Protein AF-A0A843USA8-F1 (afdb_monomer)

Organism: Colocasia esculenta (NCBI:txid4460)

pLDDT: mean 70.17, std 11.79, range [48.69, 89.19]

Sequence (62 aa):
GRQPRIVPPRGTHVLILYFPSSYKYHPLSFLSSHSTHPRHPRRKARLEEKREEKEWSSRGDN

Structure (mmCIF, N/CA/C/O backbone):
data_AF-A0A843USA8-F1
#
_entry.id   AF-A0A843USA8-F1
#
loop_
_atom_site.group_PDB
_atom_site.id
_atom_site.type_symbol
_atom_site.label_atom_id
_atom_site.label_alt_id
_atom_site.label_comp_id
_atom_site.label_asym_id
_atom_site.label_entity_id
_atom_site.label_seq_id
_atom_site.pdbx_PDB_ins_code
_atom_site.Cartn_x
_atom_site.Cartn_y
_atom_site.Cartn_z
_atom_site.occupancy
_atom_site.B_iso_or_equiv
_atom_site.auth_seq_id
_atom_site.auth_comp_id
_atom_site.auth_asym_id
_atom_site.auth_atom_id
_atom_site.pdbx_PDB_model_num
ATOM 1 N N . GLY A 1 1 ? -22.597 2.144 -11.968 1.00 52.38 1 GLY A N 1
ATOM 2 C CA . GLY A 1 1 ? -21.276 2.642 -11.544 1.00 52.38 1 GLY A CA 1
ATOM 3 C C . GLY A 1 1 ? -20.487 1.508 -10.931 1.00 52.38 1 GLY A C 1
ATOM 4 O O . GLY A 1 1 ? -20.961 0.918 -9.971 1.00 52.38 1 GLY A O 1
ATOM 5 N N . ARG A 1 2 ? -19.340 1.139 -11.509 1.00 48.91 2 ARG A N 1
ATOM 6 C CA . ARG A 1 2 ? -18.429 0.157 -10.901 1.00 48.91 2 ARG A CA 1
ATOM 7 C C . ARG A 1 2 ? -17.446 0.923 -10.023 1.00 48.91 2 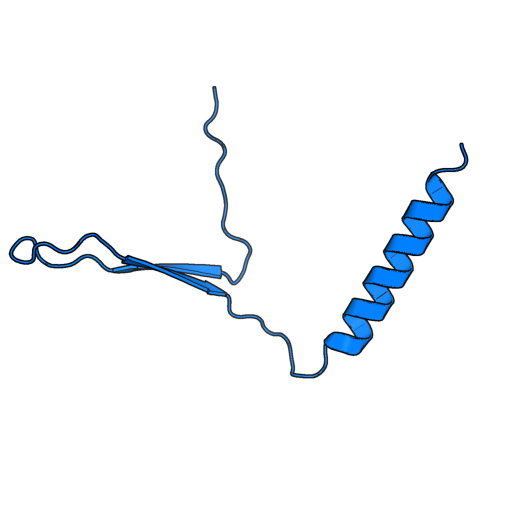ARG A C 1
ATOM 9 O O . ARG A 1 2 ? -16.812 1.850 -10.516 1.00 48.91 2 ARG A O 1
ATOM 16 N N . GLN A 1 3 ? -17.346 0.560 -8.745 1.00 54.28 3 GLN A N 1
ATOM 17 C CA . GLN A 1 3 ? -16.285 1.087 -7.890 1.00 54.28 3 GLN A CA 1
ATOM 18 C C . GLN A 1 3 ? -14.924 0.734 -8.511 1.00 54.28 3 GLN A C 1
ATOM 20 O O . GLN A 1 3 ? -14.718 -0.433 -8.871 1.00 54.28 3 GLN A O 1
ATOM 25 N N . PRO A 1 4 ? -14.004 1.701 -8.647 1.00 54.34 4 PRO A N 1
ATOM 26 C CA . PRO A 1 4 ? -12.649 1.414 -9.081 1.00 54.34 4 PRO A CA 1
ATOM 27 C C . PRO A 1 4 ? -11.974 0.540 -8.021 1.00 54.34 4 PRO A C 1
ATOM 29 O O . PRO A 1 4 ? -11.818 0.935 -6.867 1.00 54.34 4 PRO A O 1
ATOM 32 N N . ARG A 1 5 ? -11.595 -0.682 -8.403 1.00 69.19 5 ARG A N 1
ATOM 33 C CA . ARG A 1 5 ? -10.789 -1.565 -7.558 1.00 69.19 5 ARG A CA 1
ATOM 34 C C . ARG A 1 5 ? -9.338 -1.103 -7.657 1.00 69.19 5 ARG A C 1
ATOM 36 O O . ARG A 1 5 ? -8.661 -1.428 -8.627 1.00 69.19 5 ARG A O 1
ATOM 43 N N . ILE A 1 6 ? -8.874 -0.330 -6.677 1.00 64.25 6 ILE A N 1
ATOM 44 C CA . ILE A 1 6 ? -7.452 0.001 -6.537 1.00 64.25 6 ILE A CA 1
ATOM 45 C C . ILE A 1 6 ? -6.758 -1.263 -6.027 1.00 64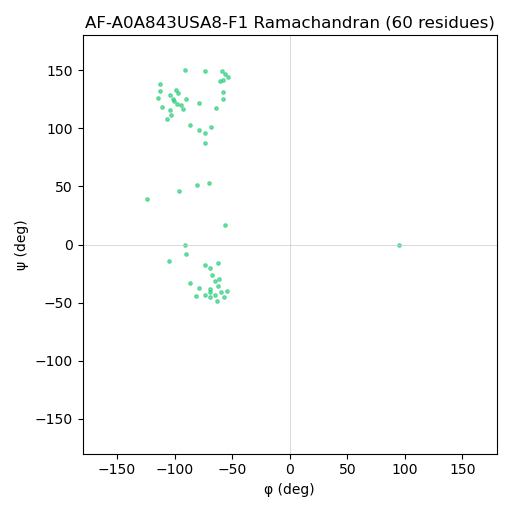.25 6 ILE A C 1
ATOM 47 O O . ILE A 1 6 ? -6.799 -1.579 -4.840 1.00 64.25 6 ILE A O 1
ATOM 51 N N . VAL A 1 7 ? -6.190 -2.035 -6.952 1.00 64.62 7 VAL A N 1
ATOM 52 C CA . VAL A 1 7 ? -5.355 -3.190 -6.620 1.00 64.62 7 VAL A CA 1
ATOM 53 C C . VAL A 1 7 ? -3.976 -2.650 -6.239 1.00 64.62 7 VAL A C 1
ATOM 55 O O . VAL A 1 7 ? -3.374 -1.950 -7.057 1.00 64.62 7 VAL A O 1
ATOM 58 N N . PRO A 1 8 ? -3.465 -2.919 -5.024 1.00 67.81 8 PRO A N 1
ATOM 59 C CA . PRO A 1 8 ? -2.122 -2.491 -4.670 1.00 67.81 8 PRO A CA 1
ATOM 60 C C . PRO A 1 8 ? -1.108 -3.144 -5.624 1.00 67.81 8 PRO A C 1
ATOM 62 O O . PRO A 1 8 ? -1.275 -4.312 -5.994 1.00 67.81 8 PRO A O 1
ATOM 65 N N . PRO A 1 9 ? -0.069 -2.407 -6.053 1.00 69.94 9 PRO A N 1
ATOM 66 C CA . PRO A 1 9 ? 0.942 -2.949 -6.947 1.00 69.94 9 PRO A CA 1
ATOM 67 C C . PRO A 1 9 ? 1.623 -4.177 -6.324 1.00 69.94 9 PRO A C 1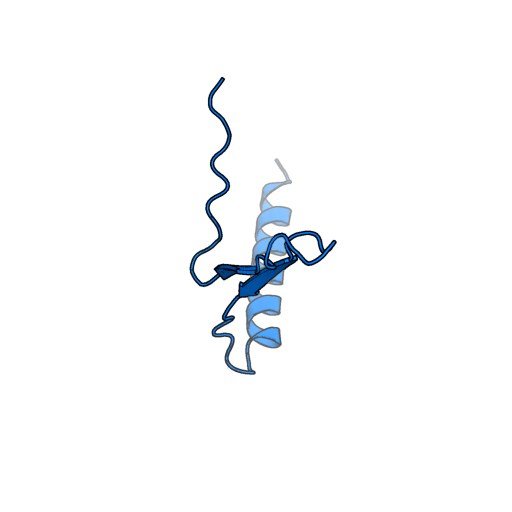
ATOM 69 O O . PRO A 1 9 ? 1.736 -4.320 -5.104 1.00 69.94 9 PRO A O 1
ATOM 72 N N . ARG A 1 10 ? 2.054 -5.109 -7.179 1.00 67.50 10 ARG A N 1
ATOM 73 C CA . ARG A 1 10 ? 2.651 -6.388 -6.766 1.00 67.50 10 ARG A CA 1
ATOM 74 C C . ARG A 1 10 ? 3.883 -6.129 -5.883 1.00 67.50 10 ARG A C 1
ATOM 76 O O . ARG A 1 10 ? 4.788 -5.417 -6.299 1.00 67.50 10 ARG A O 1
ATOM 83 N N . GLY A 1 11 ? 3.912 -6.708 -4.678 1.00 69.12 11 GLY A N 1
ATOM 84 C CA . GLY A 1 11 ? 4.969 -6.474 -3.675 1.00 69.12 11 GLY A CA 1
ATOM 85 C C . GLY A 1 11 ? 4.650 -5.392 -2.632 1.00 69.12 11 GLY A C 1
ATOM 86 O O . GLY A 1 11 ? 5.463 -5.153 -1.735 1.00 69.12 11 GLY A O 1
ATOM 87 N N . THR A 1 12 ? 3.474 -4.761 -2.713 1.00 70.50 12 THR A N 1
ATOM 88 C CA . THR A 1 12 ? 2.943 -3.878 -1.668 1.00 70.50 12 THR A CA 1
ATOM 89 C C . THR A 1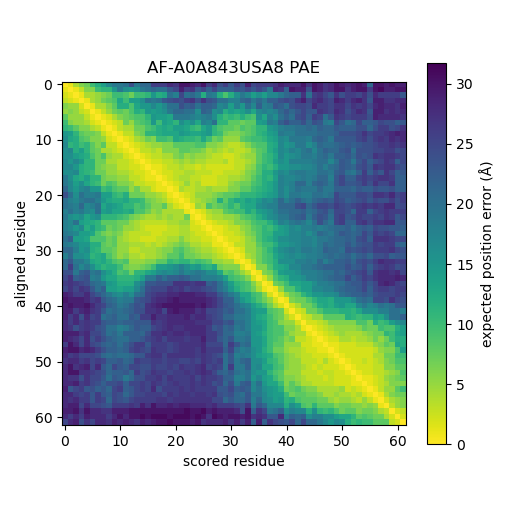 12 ? 2.024 -4.657 -0.733 1.00 70.50 12 THR A C 1
ATOM 91 O O . THR A 1 12 ? 0.999 -5.201 -1.142 1.00 70.50 12 THR A O 1
ATOM 94 N N . HIS A 1 13 ? 2.393 -4.687 0.542 1.00 76.75 13 HIS A N 1
ATOM 95 C CA . HIS A 1 13 ? 1.607 -5.247 1.628 1.00 76.75 13 HIS A CA 1
ATOM 96 C C . HIS A 1 13 ? 0.924 -4.113 2.392 1.00 76.75 13 HIS A C 1
ATOM 98 O O . HIS A 1 13 ? 1.577 -3.178 2.861 1.00 76.75 13 HIS A O 1
ATOM 104 N N . VAL A 1 14 ? -0.399 -4.207 2.516 1.00 80.62 14 VAL A N 1
ATOM 105 C CA . VAL A 1 14 ? -1.197 -3.301 3.345 1.00 80.62 14 VAL A CA 1
ATOM 106 C C . VAL A 1 14 ? -1.444 -3.988 4.682 1.00 80.62 14 VAL A C 1
ATOM 108 O O . VAL A 1 14 ? -2.027 -5.071 4.713 1.00 80.62 14 VAL A O 1
ATOM 111 N N . LEU A 1 15 ? -1.009 -3.370 5.777 1.00 84.69 15 LEU A N 1
ATOM 112 C CA . LEU A 1 15 ? -1.297 -3.828 7.134 1.00 84.69 15 LEU A CA 1
ATOM 113 C C . LEU A 1 15 ? -2.172 -2.786 7.827 1.00 84.69 15 LEU A C 1
ATOM 115 O O . LEU A 1 15 ? -1.804 -1.615 7.886 1.00 84.69 15 LEU A O 1
ATOM 119 N N . ILE A 1 16 ? -3.317 -3.206 8.360 1.00 85.00 16 ILE A N 1
ATOM 120 C CA . ILE A 1 16 ? -4.181 -2.348 9.174 1.00 85.00 16 ILE A CA 1
ATOM 121 C C . ILE A 1 16 ? -4.122 -2.852 10.612 1.00 85.00 16 ILE A C 1
ATOM 123 O O . ILE A 1 16 ? -4.486 -3.994 10.890 1.00 85.00 16 ILE A O 1
ATOM 127 N N . LEU A 1 17 ? -3.646 -2.002 11.517 1.00 87.62 17 LEU A N 1
ATOM 128 C CA . LEU A 1 17 ? -3.596 -2.281 12.943 1.00 87.62 17 LEU A CA 1
ATOM 129 C C . LEU A 1 17 ? -4.864 -1.742 13.605 1.00 87.62 17 LEU A C 1
ATOM 131 O O . LEU A 1 17 ? -5.104 -0.532 13.619 1.00 87.62 17 LEU A O 1
ATOM 135 N N . TYR A 1 18 ? -5.659 -2.652 14.160 1.00 87.25 18 TYR A N 1
ATOM 136 C CA . TYR A 1 18 ? -6.838 -2.327 14.953 1.00 87.25 18 TYR A CA 1
ATOM 137 C C . TYR A 1 18 ? -6.493 -2.399 16.435 1.00 87.25 18 TYR A C 1
ATOM 139 O O . TYR A 1 18 ? -5.896 -3.372 16.895 1.00 87.25 18 TYR A O 1
ATOM 147 N N . PHE A 1 19 ? -6.891 -1.376 17.182 1.00 87.12 19 PHE A N 1
ATOM 148 C CA . PHE A 1 19 ? -6.763 -1.368 18.633 1.00 87.12 19 PHE A CA 1
ATOM 149 C C . PHE A 1 19 ? -8.034 -1.936 19.283 1.00 87.12 19 PHE A C 1
ATOM 151 O O . PHE A 1 19 ? -9.119 -1.791 18.711 1.00 87.12 19 PHE A O 1
ATOM 158 N N . PRO A 1 20 ? -7.932 -2.576 20.466 1.00 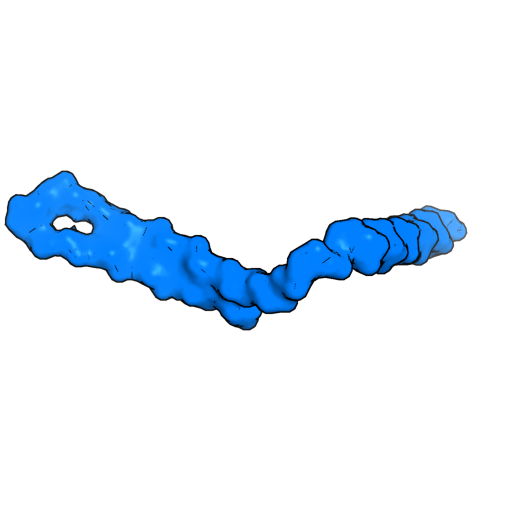89.19 20 PRO A N 1
ATOM 159 C CA . PRO A 1 20 ? -9.103 -2.999 21.228 1.00 89.19 20 PRO A CA 1
ATOM 160 C C . PRO A 1 20 ? -10.034 -1.816 21.512 1.00 89.19 20 PRO A C 1
ATOM 162 O O . PRO A 1 20 ? -9.570 -0.702 21.740 1.00 89.19 20 PRO A O 1
ATOM 165 N N . SER A 1 21 ? -11.344 -2.066 21.558 1.00 78.94 21 SER A N 1
ATOM 166 C CA . SER A 1 21 ? -12.382 -1.033 21.716 1.00 78.94 21 SER A CA 1
ATOM 167 C C . SER A 1 21 ? -12.307 -0.242 23.027 1.00 78.94 21 SER A C 1
ATOM 169 O O . SER A 1 21 ? -12.905 0.826 23.134 1.00 78.94 21 SER A O 1
ATOM 171 N N . SER A 1 22 ? -11.562 -0.741 24.016 1.00 86.31 22 SER A N 1
ATOM 172 C CA . SER A 1 22 ? -11.246 -0.024 25.254 1.00 86.31 22 SER A CA 1
ATOM 173 C C . SER A 1 22 ? -10.298 1.160 25.039 1.00 86.31 22 SER A C 1
ATOM 175 O O . SER A 1 22 ? -10.255 2.070 25.867 1.00 86.31 22 SER A O 1
ATOM 177 N N . TYR A 1 23 ? -9.561 1.178 23.928 1.00 79.50 23 TYR A N 1
ATOM 178 C CA . TYR A 1 23 ? -8.666 2.262 23.561 1.00 79.50 23 TYR A CA 1
ATOM 179 C C . TYR A 1 23 ? -9.348 3.220 22.581 1.00 79.50 23 TYR A C 1
ATOM 181 O O . TYR A 1 23 ? -9.870 2.817 21.544 1.00 79.50 23 TYR A O 1
ATOM 189 N N . LYS A 1 24 ? -9.285 4.525 22.870 1.00 83.31 24 LYS A N 1
ATOM 190 C CA . LYS A 1 24 ? -9.757 5.593 21.971 1.00 83.31 24 LYS A CA 1
ATOM 191 C C . LYS A 1 24 ? -8.725 5.902 20.876 1.00 83.31 24 LYS A C 1
ATOM 193 O O . LYS A 1 24 ? -8.331 7.053 20.707 1.00 83.31 24 LYS A O 1
ATOM 198 N N . TYR A 1 25 ? -8.256 4.881 20.164 1.00 84.00 25 TYR A N 1
ATOM 199 C CA . TYR A 1 25 ? -7.350 5.055 19.030 1.00 84.00 25 TYR A CA 1
ATOM 200 C C . TYR A 1 25 ? -8.039 4.669 17.729 1.00 84.00 25 TYR A C 1
ATOM 202 O O . TYR A 1 25 ? -8.738 3.659 17.647 1.00 84.00 25 TYR A O 1
ATOM 210 N N . HIS A 1 26 ? -7.818 5.477 16.696 1.00 84.00 26 HIS A N 1
ATOM 211 C CA . HIS A 1 26 ? -8.233 5.130 15.345 1.00 84.00 26 HIS A CA 1
ATOM 212 C C . HIS A 1 26 ? -7.314 4.038 14.770 1.00 84.00 26 HIS A C 1
ATOM 214 O O . HIS A 1 26 ? -6.131 3.992 15.123 1.00 84.00 26 HIS A O 1
ATOM 220 N N . PRO A 1 27 ? -7.828 3.161 13.888 1.00 84.50 27 PRO A N 1
ATOM 221 C CA . PRO A 1 27 ? -7.004 2.170 13.207 1.00 84.50 27 PRO A CA 1
ATOM 222 C C . PRO A 1 27 ? -5.873 2.833 12.420 1.00 84.50 27 PRO A C 1
ATOM 224 O O . PRO A 1 27 ? -6.077 3.869 11.784 1.00 84.50 27 PRO A O 1
ATOM 227 N N . LEU A 1 28 ? -4.694 2.214 12.431 1.00 86.25 28 LEU A N 1
ATOM 228 C CA . LEU A 1 28 ? -3.532 2.697 11.685 1.00 86.25 28 LEU A CA 1
ATOM 229 C C . LEU A 1 28 ? -3.316 1.840 10.440 1.00 86.25 28 LEU A C 1
ATOM 231 O O . LEU A 1 28 ? -3.232 0.618 10.534 1.00 86.25 28 LEU A O 1
ATOM 235 N N . SER A 1 29 ? -3.198 2.478 9.275 1.00 81.88 29 SER A N 1
ATOM 236 C CA . SER A 1 29 ? -2.862 1.814 8.013 1.00 81.88 29 SER A CA 1
ATOM 237 C C . SER A 1 29 ? -1.388 2.012 7.671 1.00 81.88 29 SER A C 1
ATOM 239 O O . SER A 1 29 ? -0.934 3.146 7.518 1.00 81.88 29 SER A O 1
ATOM 241 N N . PHE A 1 30 ? -0.666 0.914 7.480 1.00 81.25 30 PHE A N 1
ATOM 242 C CA . PHE A 1 30 ? 0.719 0.899 7.029 1.00 81.25 30 PHE A CA 1
ATOM 243 C C . PHE A 1 30 ? 0.805 0.295 5.630 1.00 81.25 30 PHE A C 1
ATOM 245 O O . PHE A 1 30 ? 0.251 -0.771 5.354 1.00 81.25 30 PHE A O 1
ATOM 252 N N . LEU A 1 31 ? 1.533 0.979 4.752 1.00 78.81 31 LEU A N 1
ATOM 253 C CA . LEU A 1 31 ? 1.884 0.494 3.424 1.00 78.81 31 LEU A CA 1
ATOM 254 C C . LEU A 1 31 ? 3.362 0.121 3.438 1.00 78.81 31 LEU A C 1
ATOM 256 O O . LEU A 1 31 ? 4.224 0.997 3.500 1.00 78.81 31 LEU A O 1
ATOM 260 N N . SER A 1 32 ? 3.651 -1.177 3.396 1.00 74.25 32 SER A N 1
ATOM 261 C CA . SER A 1 32 ? 5.013 -1.674 3.224 1.00 74.25 32 SER A CA 1
ATOM 262 C C . SER A 1 32 ? 5.182 -2.159 1.793 1.00 74.25 32 SER A C 1
ATOM 264 O O . SER A 1 32 ? 4.532 -3.112 1.370 1.00 74.25 32 SER A O 1
ATOM 266 N N . SER A 1 33 ? 6.055 -1.505 1.036 1.00 73.44 33 SER A N 1
ATOM 267 C CA . SER A 1 33 ? 6.448 -1.964 -0.293 1.00 73.44 33 SER A CA 1
ATOM 268 C C . SER A 1 33 ? 7.830 -2.590 -0.196 1.00 73.44 33 SER A C 1
ATOM 270 O O . SER A 1 33 ? 8.819 -1.884 0.017 1.00 73.44 33 SE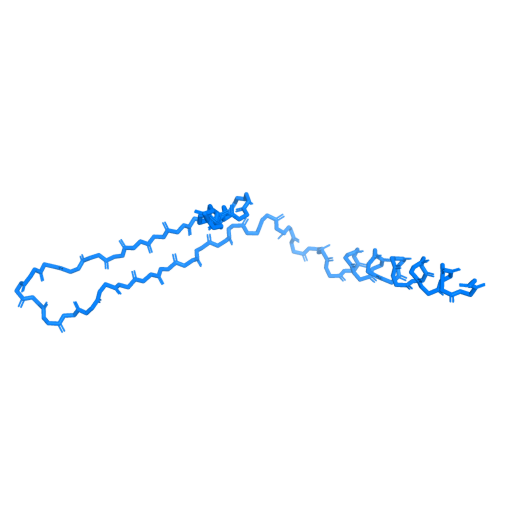R A O 1
ATOM 272 N N . HIS A 1 34 ? 7.919 -3.909 -0.373 1.00 62.50 34 HIS A N 1
ATOM 273 C CA . HIS A 1 34 ? 9.210 -4.568 -0.541 1.00 62.50 34 HIS A CA 1
ATOM 274 C C . HIS A 1 34 ? 9.735 -4.241 -1.936 1.00 62.50 34 HIS A C 1
ATOM 276 O O . HIS A 1 34 ? 9.513 -4.957 -2.909 1.00 62.50 34 HIS A O 1
ATOM 282 N N . SER A 1 35 ? 10.439 -3.116 -2.032 1.00 55.31 35 SER A N 1
ATOM 283 C CA . SER A 1 35 ? 11.254 -2.810 -3.193 1.00 55.31 35 SER A CA 1
ATOM 284 C C . SER A 1 35 ? 12.424 -3.789 -3.197 1.00 55.31 35 SER A C 1
ATOM 286 O O . SER A 1 35 ? 13.402 -3.613 -2.469 1.00 55.31 35 SER A O 1
ATOM 288 N N . THR A 1 36 ? 12.356 -4.828 -4.029 1.00 56.94 36 THR A N 1
ATOM 289 C CA . THR A 1 36 ? 13.539 -5.586 -4.456 1.00 56.94 36 THR A CA 1
ATOM 290 C C . THR A 1 36 ? 14.383 -4.713 -5.386 1.00 56.94 36 THR A C 1
ATOM 292 O O . THR A 1 36 ? 14.686 -5.086 -6.517 1.00 56.94 36 THR A O 1
ATOM 29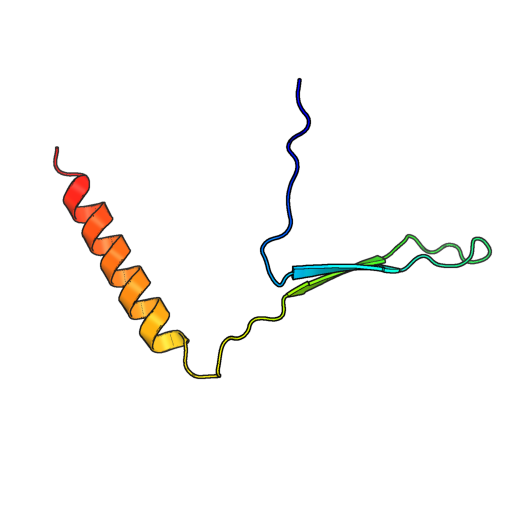5 N N . HIS A 1 37 ? 14.728 -3.503 -4.948 1.00 48.69 37 HIS A N 1
ATOM 296 C CA . HIS A 1 37 ? 15.767 -2.720 -5.573 1.00 48.69 37 HIS A CA 1
ATOM 297 C C . HIS A 1 37 ? 17.087 -3.143 -4.935 1.00 48.69 37 HIS A C 1
ATOM 299 O O . HIS A 1 37 ? 17.384 -2.718 -3.815 1.00 48.69 37 HIS A O 1
ATOM 305 N N . PRO A 1 38 ? 17.915 -3.967 -5.615 1.00 48.88 38 PRO A N 1
ATOM 306 C CA . PRO A 1 38 ? 19.312 -4.065 -5.220 1.00 48.88 38 PRO A CA 1
ATOM 307 C C . PRO A 1 38 ? 19.856 -2.636 -5.201 1.00 48.88 38 PRO A C 1
ATOM 309 O O . PRO A 1 38 ? 19.449 -1.834 -6.039 1.00 48.88 38 PRO A O 1
ATOM 312 N N . ARG A 1 39 ? 20.758 -2.310 -4.265 1.00 54.16 39 ARG A N 1
ATOM 313 C CA . ARG A 1 39 ? 21.372 -0.979 -4.027 1.00 54.16 39 ARG A CA 1
ATOM 314 C C . ARG A 1 39 ? 22.087 -0.342 -5.243 1.00 54.16 39 ARG A C 1
ATOM 316 O O . ARG A 1 39 ? 22.828 0.621 -5.096 1.00 54.16 39 ARG A O 1
ATOM 323 N N . HIS A 1 40 ? 21.826 -0.828 -6.451 1.00 56.91 40 HIS A N 1
ATOM 324 C CA . HIS A 1 40 ? 22.335 -0.365 -7.722 1.00 56.91 40 HIS A CA 1
ATOM 325 C C . HIS A 1 40 ? 21.276 0.035 -8.796 1.00 56.91 40 HIS A C 1
ATOM 327 O O . HIS A 1 40 ? 21.546 -0.218 -9.972 1.00 56.91 40 HIS A O 1
ATOM 333 N N . PRO A 1 41 ? 20.114 0.693 -8.526 1.00 51.78 41 PRO A N 1
ATOM 334 C CA . PRO A 1 41 ? 19.142 0.990 -9.587 1.00 51.78 41 PRO A CA 1
ATOM 335 C C . PRO A 1 41 ? 19.117 2.458 -10.035 1.00 51.78 41 PRO A C 1
ATOM 337 O O . PRO A 1 41 ? 18.588 2.746 -11.101 1.00 51.78 41 PRO A O 1
ATOM 340 N N . ARG A 1 42 ? 19.722 3.405 -9.299 1.00 55.53 42 ARG A N 1
ATOM 341 C CA . ARG A 1 42 ? 19.635 4.841 -9.636 1.00 55.53 42 ARG A CA 1
ATOM 342 C C . ARG A 1 42 ? 20.226 5.179 -11.003 1.00 55.53 42 ARG A C 1
ATOM 344 O O . ARG A 1 42 ? 19.795 6.131 -11.637 1.00 55.53 42 ARG A O 1
ATOM 351 N N . ARG A 1 43 ? 21.221 4.414 -11.460 1.00 55.94 43 ARG A N 1
ATOM 352 C CA . ARG A 1 43 ? 21.913 4.693 -12.723 1.00 55.94 43 ARG A CA 1
ATOM 353 C C . ARG A 1 43 ? 21.215 4.074 -13.937 1.00 55.94 43 ARG A C 1
ATOM 355 O O . ARG A 1 43 ? 21.252 4.683 -14.996 1.00 55.94 43 ARG A O 1
ATOM 362 N N . LYS A 1 44 ? 20.573 2.907 -13.781 1.00 58.94 44 LYS A N 1
ATOM 363 C CA . LYS A 1 44 ? 19.821 2.239 -14.860 1.00 58.94 44 LYS A CA 1
ATOM 364 C C . LYS A 1 44 ? 18.423 2.832 -15.032 1.00 58.94 44 LYS A C 1
ATOM 366 O O . LYS A 1 44 ? 18.082 3.180 -16.151 1.00 58.94 44 LYS A O 1
ATOM 371 N N . ALA A 1 45 ? 17.702 3.077 -13.934 1.00 62.53 45 ALA A N 1
ATOM 372 C CA . ALA A 1 45 ? 16.385 3.715 -13.985 1.00 62.53 45 ALA A CA 1
ATOM 373 C C . ALA A 1 45 ? 16.457 5.113 -14.620 1.00 62.53 45 ALA A C 1
ATOM 375 O O . ALA A 1 45 ? 15.665 5.433 -15.488 1.00 62.53 45 ALA A O 1
ATOM 376 N N . ARG A 1 46 ? 17.493 5.902 -14.294 1.00 63.56 46 ARG A N 1
ATOM 377 C CA . ARG A 1 46 ? 17.709 7.223 -14.909 1.00 63.56 46 ARG A CA 1
ATOM 378 C C . ARG A 1 46 ? 18.069 7.154 -16.399 1.00 63.56 46 ARG A C 1
ATOM 380 O O . ARG A 1 46 ? 17.871 8.125 -17.119 1.00 63.56 46 ARG A O 1
ATOM 387 N N . LEU A 1 47 ? 18.666 6.052 -16.857 1.00 68.25 47 LEU A N 1
ATOM 388 C CA . LEU A 1 47 ? 18.976 5.847 -18.275 1.00 68.25 47 LEU A CA 1
ATOM 389 C C . LEU A 1 47 ? 17.735 5.409 -19.059 1.00 68.25 47 LEU A C 1
ATOM 391 O O . LEU A 1 47 ? 17.574 5.851 -20.191 1.00 68.25 47 LEU A O 1
ATOM 395 N N . GLU A 1 48 ? 16.870 4.585 -18.462 1.00 71.25 48 GLU A N 1
ATOM 396 C CA . GLU A 1 48 ? 15.581 4.202 -19.051 1.00 71.25 48 GLU A CA 1
ATOM 397 C C . GLU A 1 48 ? 14.607 5.381 -19.077 1.00 71.25 48 GLU A C 1
ATOM 399 O O . GLU A 1 48 ? 14.083 5.686 -20.140 1.00 71.25 48 GLU A O 1
ATOM 404 N N . GLU A 1 49 ? 14.489 6.137 -17.984 1.00 72.69 49 GLU A N 1
ATOM 405 C CA . GLU A 1 49 ? 13.664 7.351 -17.912 1.00 72.69 49 GLU A CA 1
ATOM 406 C C . GLU A 1 49 ? 14.080 8.378 -18.979 1.00 72.69 49 GLU A C 1
ATOM 408 O O . GLU A 1 49 ? 13.244 8.869 -19.729 1.00 72.69 49 GLU A O 1
ATOM 413 N N . LYS A 1 50 ? 15.389 8.617 -19.156 1.00 77.38 50 LYS A N 1
ATOM 414 C CA . LYS A 1 50 ? 15.896 9.480 -20.241 1.00 77.38 50 LYS A CA 1
ATOM 415 C C . LYS A 1 50 ? 15.631 8.931 -21.642 1.00 77.38 50 LYS A C 1
ATOM 417 O O . LYS A 1 50 ? 15.546 9.701 -22.598 1.00 77.38 50 LYS A O 1
ATOM 422 N N . ARG A 1 51 ? 15.598 7.607 -21.800 1.00 75.62 51 ARG A N 1
ATOM 423 C CA . ARG A 1 51 ? 15.338 6.970 -23.094 1.00 75.62 51 ARG A CA 1
ATOM 424 C C . ARG A 1 51 ? 13.865 7.098 -23.458 1.00 75.62 51 ARG A C 1
ATOM 426 O O . ARG A 1 51 ? 13.571 7.452 -24.595 1.00 75.62 51 ARG A O 1
ATOM 433 N N . GLU A 1 52 ? 12.983 6.864 -22.496 1.00 77.31 52 GLU A N 1
ATOM 434 C CA . GLU A 1 52 ? 11.545 7.052 -22.655 1.00 77.31 52 GLU A CA 1
ATOM 435 C C . GLU A 1 52 ? 11.230 8.526 -22.918 1.00 77.31 52 GLU A C 1
ATOM 437 O O . GLU A 1 52 ? 10.593 8.829 -23.919 1.00 77.31 52 GLU A O 1
ATOM 442 N N . GLU A 1 53 ? 11.764 9.459 -22.126 1.00 76.50 53 GLU A N 1
ATOM 443 C CA . GLU A 1 53 ? 11.580 10.904 -22.331 1.00 76.50 53 GLU A CA 1
ATOM 444 C C . GLU A 1 53 ? 11.980 11.351 -23.750 1.00 76.50 53 GLU A C 1
ATOM 446 O O . GLU A 1 53 ? 11.275 12.136 -24.393 1.00 76.50 53 GLU A O 1
ATOM 451 N N . LYS A 1 54 ? 13.071 10.792 -24.291 1.00 77.75 54 LYS A N 1
ATOM 452 C CA . LYS A 1 54 ? 13.502 11.042 -25.673 1.00 77.75 54 LYS A CA 1
ATOM 453 C C . LYS A 1 54 ? 12.554 10.430 -26.711 1.00 77.75 54 LYS A C 1
ATOM 455 O O . LYS A 1 54 ? 12.320 11.048 -27.748 1.00 77.75 54 LYS A O 1
ATOM 460 N N . GLU A 1 55 ? 12.015 9.240 -26.461 1.00 77.62 55 GLU A N 1
ATOM 461 C CA . GLU A 1 55 ? 11.055 8.594 -27.363 1.00 77.62 55 GLU A CA 1
ATOM 462 C C . GLU A 1 55 ? 9.709 9.331 -27.387 1.00 77.62 55 GLU A C 1
ATOM 464 O O . GLU A 1 55 ? 9.151 9.552 -28.461 1.00 77.62 55 GLU A O 1
ATOM 469 N N . TRP A 1 56 ? 9.224 9.779 -26.228 1.00 72.19 56 TRP A N 1
ATOM 470 C CA . TRP A 1 56 ? 8.014 10.594 -26.115 1.00 72.19 56 TRP A CA 1
ATOM 471 C C . TRP A 1 56 ? 8.181 11.956 -26.792 1.00 72.19 56 TRP A C 1
ATOM 473 O O . TRP A 1 56 ? 7.311 12.355 -27.564 1.00 72.19 56 TRP A O 1
ATOM 483 N N . SER A 1 57 ? 9.324 12.622 -26.589 1.00 72.69 57 SER A N 1
ATOM 484 C CA . SER A 1 57 ? 9.628 13.893 -27.264 1.00 72.69 57 SER A CA 1
ATOM 485 C C . SER A 1 57 ? 9.700 13.735 -28.788 1.00 72.69 57 SER A C 1
ATOM 487 O O . SER A 1 57 ? 9.246 14.605 -29.518 1.00 72.69 57 SER A O 1
ATOM 489 N N . SER A 1 58 ? 10.210 12.602 -29.287 1.00 69.06 58 SER A N 1
ATOM 490 C CA . SER A 1 58 ? 10.304 12.330 -30.730 1.00 69.06 58 SER A CA 1
ATOM 491 C C . SER A 1 58 ? 8.963 11.995 -31.395 1.00 69.06 58 SER A C 1
ATOM 493 O O . SER A 1 58 ? 8.883 12.034 -32.621 1.00 69.06 58 SER A O 1
ATOM 495 N N . ARG A 1 59 ? 7.930 11.618 -30.631 1.00 66.69 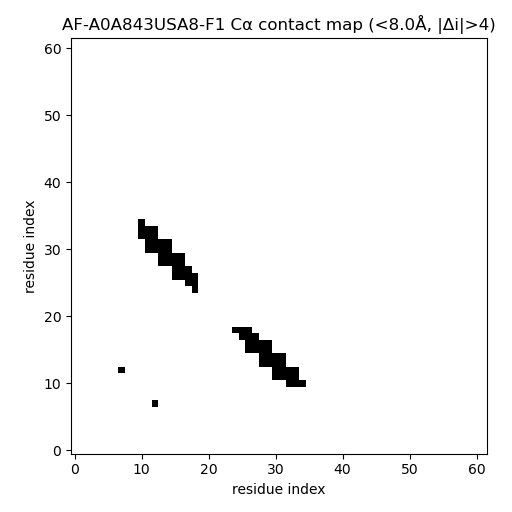59 ARG A N 1
ATOM 496 C CA . ARG A 1 59 ? 6.597 11.281 -31.165 1.00 66.69 59 ARG A CA 1
ATOM 497 C C . ARG A 1 59 ? 5.648 12.482 -31.244 1.00 66.69 59 ARG A C 1
ATOM 499 O O . ARG A 1 59 ? 4.571 12.332 -31.810 1.00 66.69 59 ARG A O 1
ATOM 506 N N . GLY A 1 60 ? 6.030 13.631 -30.682 1.00 65.50 60 GLY A N 1
ATOM 507 C CA . GLY A 1 60 ? 5.206 14.843 -30.614 1.00 65.50 60 GLY A CA 1
ATOM 508 C C . GLY A 1 60 ? 5.352 15.829 -31.779 1.00 65.50 60 GLY A C 1
ATOM 509 O O . GLY A 1 60 ? 4.660 16.837 -31.761 1.00 65.50 60 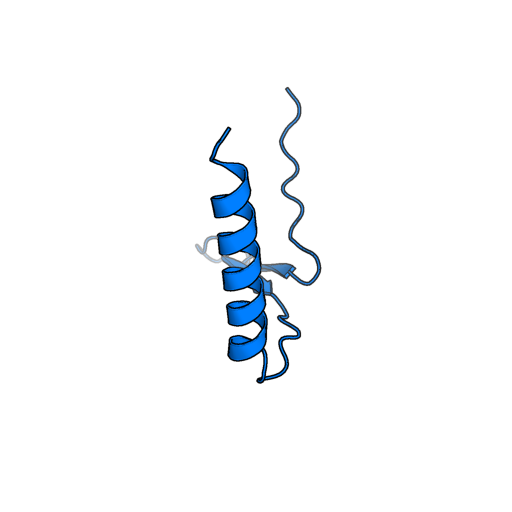GLY A O 1
ATOM 510 N N . ASP A 1 61 ? 6.202 15.551 -32.775 1.00 60.88 61 ASP A N 1
ATOM 511 C CA . ASP A 1 61 ? 6.343 16.363 -34.001 1.00 60.88 61 ASP A CA 1
ATOM 512 C C . ASP A 1 61 ? 5.503 15.799 -35.171 1.00 60.88 61 ASP A C 1
ATOM 514 O O . ASP A 1 61 ? 5.985 15.655 -36.295 1.00 60.88 61 ASP A O 1
ATOM 518 N N . ASN A 1 62 ? 4.239 15.445 -34.907 1.00 49.81 62 ASN A N 1
ATOM 519 C CA . ASN A 1 62 ? 3.201 15.320 -35.941 1.00 49.81 62 ASN A CA 1
ATOM 520 C C . ASN A 1 62 ? 1.920 16.018 -35.492 1.00 49.81 62 ASN A C 1
ATOM 522 O O . ASN A 1 62 ? 1.404 15.640 -34.414 1.00 49.81 62 ASN A O 1
#

Radius of gyration: 20.33 Å; Cα contacts (8 Å, |Δi|>4): 34; chains: 1; bounding box: 44×23×61 Å

Mean predicted aligned error: 15.94 Å

Secondary structure (DSSP, 8-state):
-PPP--PPPTTEEEEEEPPPTTS----EEEEEE-----S--HHHHHHHHHHHHHHHHHTS--

Foldseek 3Di:
DDDDDPDDPPQKDWDWADDPPVDPDDIDIDIDHPPPPDPPCPVVVVVVVVVVVVVVVVVPPD

Solvent-accessible surface area (backbone atoms only — not comparable to full-atom values): 4196 Å² total; per-residue (Å²): 136,82,82,83,80,85,71,73,60,93,58,49,46,79,46,74,49,75,66,62,88,92,47,98,57,80,68,47,79,44,80,47,64,67,70,88,63,64,100,74,48,74,69,55,53,55,51,50,52,54,49,50,54,51,53,56,61,67,66,65,84,117